Protein AF-A0A1Q9GAI3-F1 (afdb_monomer_lite)

Structure (mmCIF, N/CA/C/O backbone):
data_AF-A0A1Q9GAI3-F1
#
_entry.id   AF-A0A1Q9GAI3-F1
#
loop_
_atom_site.group_PDB
_atom_site.id
_atom_site.type_symbol
_atom_site.label_atom_id
_atom_site.label_alt_id
_atom_site.label_comp_id
_atom_site.label_asym_id
_atom_site.label_entity_id
_atom_site.label_seq_id
_atom_site.pdbx_PDB_ins_code
_atom_site.Cartn_x
_atom_site.Cartn_y
_atom_site.Cartn_z
_atom_site.occupancy
_atom_site.B_iso_or_equiv
_atom_site.auth_seq_id
_atom_site.auth_comp_id
_atom_site.auth_asym_id
_atom_site.auth_atom_id
_atom_site.pdbx_PDB_model_num
ATOM 1 N N . MET A 1 1 ? 39.459 10.303 -59.965 1.00 37.88 1 MET A N 1
ATOM 2 C CA . MET A 1 1 ? 39.350 9.620 -58.655 1.00 37.88 1 MET A CA 1
ATOM 3 C C . MET A 1 1 ? 38.264 10.317 -57.851 1.00 37.88 1 MET A C 1
ATOM 5 O O . MET A 1 1 ? 38.497 11.400 -57.335 1.00 37.88 1 MET A O 1
ATOM 9 N N . ASN A 1 2 ? 37.058 9.750 -57.858 1.00 37.69 2 ASN A N 1
ATOM 10 C CA . ASN A 1 2 ? 35.857 10.339 -57.264 1.00 37.69 2 ASN A CA 1
ATOM 11 C C . ASN A 1 2 ? 35.741 9.850 -55.809 1.00 37.69 2 ASN A C 1
ATOM 13 O O . ASN A 1 2 ? 35.582 8.651 -55.588 1.00 37.69 2 ASN A O 1
ATOM 17 N N . ARG A 1 3 ? 35.894 10.739 -54.821 1.00 49.28 3 ARG A N 1
ATOM 18 C CA . ARG A 1 3 ? 35.779 10.402 -53.390 1.00 49.28 3 ARG A CA 1
ATOM 19 C C . ARG A 1 3 ? 34.356 10.706 -52.928 1.00 49.28 3 ARG A C 1
ATOM 21 O O . ARG A 1 3 ? 34.041 11.853 -52.638 1.00 49.28 3 ARG A O 1
ATOM 28 N N . TYR A 1 4 ? 33.511 9.682 -52.868 1.00 51.84 4 TYR A N 1
ATOM 29 C CA . TYR A 1 4 ? 32.220 9.768 -52.190 1.00 51.84 4 TYR A CA 1
ATOM 30 C C . TYR A 1 4 ? 32.447 9.653 -50.681 1.00 51.84 4 TYR A C 1
ATOM 32 O O . TYR A 1 4 ? 32.912 8.628 -50.185 1.00 51.84 4 TYR A O 1
ATOM 40 N N . ILE A 1 5 ? 32.167 10.739 -49.965 1.00 57.84 5 ILE A N 1
ATOM 41 C CA . ILE A 1 5 ? 32.100 10.772 -48.505 1.00 57.84 5 ILE A CA 1
ATOM 42 C C . ILE A 1 5 ? 30.730 10.200 -48.134 1.00 57.84 5 ILE A C 1
ATOM 44 O O . ILE A 1 5 ? 29.705 10.794 -48.462 1.00 57.84 5 ILE A O 1
ATOM 48 N N . PHE A 1 6 ? 30.714 9.023 -47.511 1.00 49.72 6 PHE A N 1
ATOM 49 C CA . PHE A 1 6 ? 29.509 8.430 -46.933 1.00 49.72 6 PHE A CA 1
ATOM 50 C C . PHE A 1 6 ? 29.004 9.335 -45.798 1.00 49.72 6 PHE A C 1
ATOM 52 O O . PHE A 1 6 ? 29.759 9.566 -44.850 1.00 49.72 6 PHE A O 1
ATOM 59 N N . PRO A 1 7 ? 27.763 9.852 -45.841 1.00 51.28 7 PRO A N 1
ATOM 60 C CA . PRO A 1 7 ? 27.193 10.513 -44.683 1.00 51.28 7 PRO A CA 1
ATOM 61 C C . PRO A 1 7 ? 26.854 9.436 -43.650 1.00 51.28 7 PRO A C 1
ATOM 63 O O . PRO A 1 7 ? 26.044 8.545 -43.904 1.00 51.28 7 PRO A O 1
ATOM 66 N N . ALA A 1 8 ? 27.498 9.506 -42.486 1.00 55.03 8 ALA A N 1
ATOM 67 C CA . ALA A 1 8 ? 27.085 8.758 -41.311 1.00 55.03 8 ALA A CA 1
ATOM 68 C C . ALA A 1 8 ? 25.683 9.243 -40.913 1.00 55.03 8 ALA A C 1
ATOM 70 O O . ALA A 1 8 ? 25.519 10.311 -40.326 1.00 55.03 8 ALA A O 1
ATOM 71 N N . THR A 1 9 ? 24.657 8.486 -41.289 1.00 56.41 9 THR A N 1
ATOM 72 C CA . THR A 1 9 ? 23.293 8.654 -40.792 1.00 56.41 9 THR A CA 1
ATOM 73 C C . THR A 1 9 ? 23.289 8.390 -39.293 1.00 56.41 9 THR A C 1
ATOM 75 O O . THR A 1 9 ? 23.290 7.241 -38.854 1.00 56.41 9 THR A O 1
ATOM 78 N N . VAL A 1 10 ? 23.300 9.463 -38.503 1.00 59.22 10 VAL A N 1
ATOM 79 C CA . VAL A 1 10 ? 22.975 9.426 -37.077 1.00 59.22 10 VAL A CA 1
ATOM 80 C C . VAL A 1 10 ? 21.474 9.166 -36.981 1.00 59.22 10 VAL A C 1
ATOM 82 O O . VAL A 1 10 ? 20.660 10.084 -37.055 1.00 59.22 10 VAL A O 1
ATOM 85 N N . LEU A 1 11 ? 21.097 7.890 -36.899 1.00 52.59 11 LEU A N 1
ATOM 86 C CA . LEU A 1 11 ? 19.733 7.474 -36.603 1.00 52.59 11 LEU A CA 1
ATOM 87 C C . LEU A 1 11 ? 19.487 7.748 -35.113 1.00 52.59 11 LEU A C 1
ATOM 89 O O . LEU A 1 11 ? 19.764 6.909 -34.259 1.00 52.59 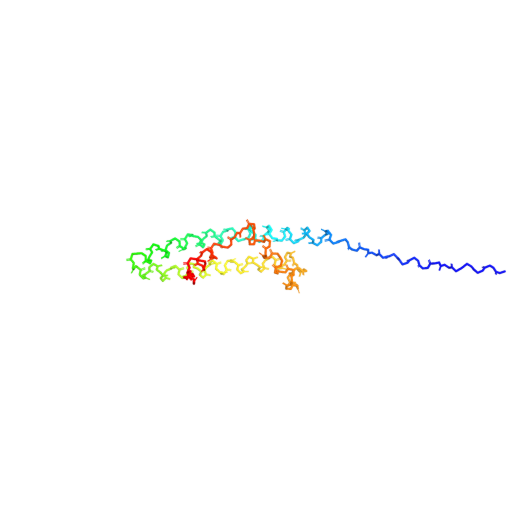11 LEU A O 1
ATOM 93 N N . ALA A 1 12 ? 19.039 8.962 -34.796 1.00 59.22 12 ALA A N 1
ATOM 94 C CA . ALA A 1 12 ? 18.563 9.301 -33.465 1.00 59.22 12 ALA A CA 1
ATOM 95 C C . ALA A 1 12 ? 17.303 8.468 -33.178 1.00 59.22 12 ALA A C 1
ATOM 97 O O . ALA A 1 12 ? 16.217 8.772 -33.670 1.00 59.22 12 ALA A O 1
ATOM 98 N N . LEU A 1 13 ? 17.462 7.386 -32.412 1.00 53.22 13 LEU A N 1
ATOM 99 C CA . LEU A 1 13 ? 16.364 6.681 -31.757 1.00 53.22 13 LEU A CA 1
ATOM 100 C C . LEU A 1 13 ? 15.733 7.647 -30.752 1.00 53.22 13 LEU A C 1
ATOM 102 O O . LEU A 1 13 ? 16.167 7.755 -29.608 1.00 53.22 13 LEU A O 1
ATOM 106 N N . VAL A 1 14 ? 14.726 8.392 -31.202 1.00 53.91 14 VAL A N 1
ATOM 107 C CA . VAL A 1 14 ? 13.854 9.171 -30.325 1.00 53.91 14 VAL A CA 1
ATOM 108 C C . VAL A 1 14 ? 12.982 8.156 -29.583 1.00 53.91 14 VAL A C 1
ATOM 110 O O . VAL A 1 14 ? 11.919 7.766 -30.067 1.00 53.91 14 VAL A O 1
ATOM 113 N N . LEU A 1 15 ? 13.471 7.640 -28.448 1.00 55.94 15 LEU A N 1
ATOM 114 C CA . LEU A 1 15 ? 12.638 6.858 -27.535 1.00 55.94 15 LEU A CA 1
ATOM 115 C C . LEU A 1 15 ? 11.435 7.725 -27.158 1.00 55.94 15 LEU A C 1
ATOM 117 O O . LEU A 1 15 ? 11.578 8.812 -26.601 1.00 55.94 15 LEU A O 1
ATOM 121 N N . SER A 1 16 ? 10.249 7.270 -27.548 1.00 51.56 16 SER A N 1
ATOM 122 C CA . SER A 1 16 ? 9.019 8.034 -27.391 1.00 51.56 16 SER A CA 1
ATOM 123 C C . SER A 1 16 ? 8.618 8.100 -25.911 1.00 51.56 16 SER A C 1
ATOM 125 O O . SER A 1 16 ? 8.468 7.046 -25.291 1.00 51.56 16 SER A O 1
ATOM 127 N N . PRO A 1 17 ? 8.359 9.295 -25.348 1.00 58.88 17 PRO A N 1
ATOM 128 C CA . PRO A 1 17 ? 7.933 9.459 -23.952 1.00 58.88 17 PRO A CA 1
ATOM 129 C C . PRO A 1 17 ? 6.591 8.769 -23.638 1.00 58.88 17 PRO A C 1
ATOM 131 O O . PRO A 1 17 ? 6.278 8.505 -22.481 1.00 58.88 17 PRO A O 1
ATOM 134 N N . HIS A 1 18 ? 5.810 8.419 -24.665 1.00 55.56 18 HIS A N 1
ATOM 135 C CA . HIS A 1 18 ? 4.511 7.755 -24.529 1.00 55.56 18 HIS A CA 1
ATOM 136 C C . HIS A 1 18 ? 4.575 6.340 -23.940 1.00 55.56 18 HIS A C 1
ATOM 138 O O . HIS A 1 18 ? 3.619 5.922 -23.292 1.00 55.56 18 HIS A O 1
ATOM 144 N N . LEU A 1 19 ? 5.679 5.607 -24.131 1.00 61.25 19 LEU A N 1
ATOM 145 C CA . LEU A 1 19 ? 5.816 4.259 -2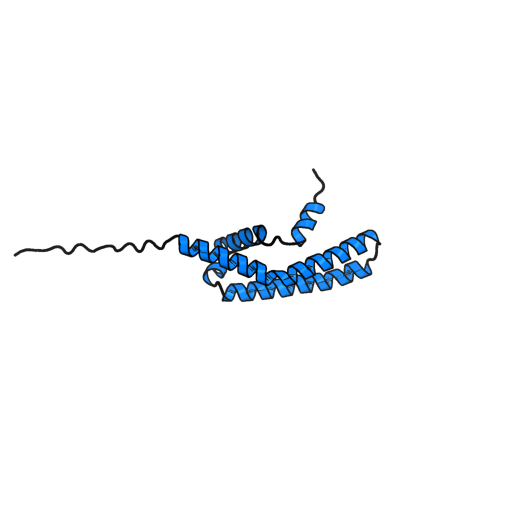3.565 1.00 61.25 19 LEU A CA 1
ATOM 146 C C . LEU A 1 19 ? 6.010 4.293 -22.045 1.00 61.25 19 LEU A C 1
ATOM 148 O O . LEU A 1 19 ? 5.534 3.400 -21.354 1.00 61.25 19 LEU A O 1
ATOM 152 N N . PHE A 1 20 ? 6.655 5.340 -21.525 1.00 63.47 20 PHE A N 1
ATOM 153 C CA . PHE A 1 20 ? 6.852 5.511 -20.088 1.00 63.47 20 PHE A CA 1
ATOM 154 C C . PHE A 1 20 ? 5.546 5.878 -19.384 1.00 63.47 20 PHE A C 1
ATOM 156 O O . PHE A 1 20 ? 5.203 5.246 -18.393 1.00 63.47 20 PHE A O 1
ATOM 163 N N . ALA A 1 21 ? 4.772 6.819 -19.936 1.00 64.31 21 ALA A N 1
ATOM 164 C CA . ALA A 1 21 ? 3.483 7.209 -19.362 1.00 64.31 21 ALA A CA 1
ATOM 165 C C . ALA A 1 21 ? 2.490 6.031 -19.278 1.00 64.31 21 ALA A C 1
ATOM 167 O O . ALA A 1 21 ? 1.862 5.830 -18.244 1.00 64.31 21 ALA A O 1
ATOM 168 N N . ALA A 1 22 ? 2.401 5.204 -20.327 1.00 68.25 22 ALA A N 1
ATOM 169 C CA . ALA A 1 22 ? 1.541 4.018 -20.317 1.00 68.25 22 ALA A CA 1
ATOM 170 C C . ALA A 1 22 ? 1.968 2.971 -19.269 1.00 68.25 22 ALA A C 1
ATOM 172 O O . ALA A 1 22 ? 1.125 2.249 -18.741 1.00 68.25 22 ALA A O 1
ATOM 173 N N . ASN A 1 23 ? 3.265 2.893 -18.953 1.00 84.69 23 ASN A N 1
ATOM 174 C CA . ASN A 1 23 ? 3.791 1.957 -17.960 1.00 84.69 23 ASN A CA 1
ATOM 175 C C . ASN A 1 23 ? 3.496 2.421 -16.521 1.00 84.69 23 ASN A C 1
ATOM 177 O O . ASN A 1 23 ? 3.194 1.599 -15.663 1.00 84.69 23 ASN A O 1
ATOM 181 N N . LEU A 1 24 ? 3.512 3.736 -16.273 1.00 94.19 24 LEU A N 1
ATOM 182 C CA . LEU A 1 24 ? 3.166 4.315 -14.968 1.00 94.19 24 LEU A CA 1
ATOM 183 C C . LEU A 1 24 ? 1.678 4.154 -14.641 1.00 94.19 24 LEU A C 1
ATOM 185 O O . LEU A 1 24 ? 1.334 3.776 -13.527 1.00 94.19 24 LEU A O 1
ATOM 189 N N . GLU A 1 25 ? 0.802 4.382 -15.621 1.00 95.88 25 GLU A N 1
ATOM 190 C CA . GLU A 1 25 ? -0.646 4.201 -15.460 1.00 95.88 25 GLU A CA 1
ATOM 191 C C . GLU A 1 25 ? -1.014 2.748 -15.139 1.00 95.88 25 GLU A C 1
ATOM 193 O O . GLU A 1 25 ? -1.782 2.502 -14.210 1.00 95.88 25 GLU A O 1
ATOM 198 N N . ALA A 1 26 ? -0.424 1.791 -15.864 1.00 95.44 26 ALA A N 1
ATOM 199 C CA . ALA A 1 26 ? -0.640 0.367 -15.623 1.00 95.44 26 ALA A CA 1
ATOM 200 C C . ALA A 1 26 ? -0.077 -0.081 -14.265 1.00 95.44 26 ALA A C 1
ATOM 202 O O . ALA A 1 26 ? -0.724 -0.849 -13.560 1.00 95.44 26 ALA A O 1
ATOM 203 N N . ALA A 1 27 ? 1.105 0.413 -13.880 1.00 96.00 27 ALA A N 1
ATOM 204 C CA . ALA A 1 27 ? 1.667 0.141 -12.561 1.00 96.00 27 ALA A CA 1
ATOM 205 C C . ALA A 1 27 ? 0.778 0.697 -11.439 1.00 96.00 27 ALA A C 1
ATOM 207 O O . ALA A 1 27 ? 0.597 0.033 -10.425 1.00 96.00 27 ALA A O 1
ATOM 208 N N . ALA A 1 28 ? 0.181 1.877 -11.627 1.00 97.12 28 ALA A N 1
ATOM 209 C CA . ALA A 1 28 ? -0.755 2.448 -10.663 1.00 97.12 28 ALA A CA 1
ATOM 210 C C . ALA A 1 28 ? -2.064 1.645 -10.565 1.00 97.12 28 ALA A C 1
ATOM 212 O O . ALA A 1 28 ? -2.553 1.419 -9.461 1.00 97.12 28 ALA A O 1
ATOM 213 N N . ASP A 1 29 ? -2.608 1.166 -11.689 1.00 97.69 29 ASP A N 1
ATOM 214 C CA . ASP A 1 29 ? -3.778 0.273 -11.678 1.00 97.69 29 ASP A CA 1
ATOM 215 C C . ASP A 1 29 ? -3.477 -1.025 -10.916 1.00 97.69 29 ASP A C 1
ATOM 217 O O . ASP A 1 29 ? -4.283 -1.485 -10.106 1.00 97.69 29 ASP A O 1
ATOM 221 N N . ASP A 1 30 ? -2.287 -1.588 -11.123 1.00 97.19 30 ASP A N 1
ATOM 222 C CA . ASP A 1 30 ? -1.838 -2.773 -10.404 1.00 97.19 30 ASP A CA 1
ATOM 223 C C . ASP A 1 30 ? -1.638 -2.515 -8.905 1.00 97.19 30 ASP A C 1
ATOM 225 O O . ASP A 1 30 ? -1.993 -3.378 -8.104 1.00 97.19 30 ASP A O 1
ATOM 229 N N . VAL A 1 31 ? -1.127 -1.342 -8.505 1.00 97.19 31 VAL A N 1
ATOM 230 C CA . VAL A 1 31 ? -1.097 -0.918 -7.092 1.00 97.19 31 VAL A CA 1
ATOM 231 C C . VAL A 1 31 ? -2.509 -0.935 -6.511 1.00 97.19 31 VAL A C 1
ATOM 233 O O . VAL A 1 31 ? -2.716 -1.516 -5.448 1.00 97.19 31 VAL A O 1
ATOM 236 N N . CYS A 1 32 ? -3.491 -0.373 -7.220 1.00 97.00 32 CYS A N 1
ATOM 237 C CA . CYS A 1 32 ? -4.876 -0.348 -6.756 1.00 97.00 32 CYS A CA 1
ATOM 238 C C . CYS A 1 32 ? -5.470 -1.746 -6.573 1.00 97.00 32 CYS A C 1
ATOM 240 O O . CYS A 1 32 ? -6.056 -2.027 -5.531 1.00 97.00 32 CYS A O 1
ATOM 242 N N . VAL A 1 33 ? -5.291 -2.635 -7.554 1.00 97.38 33 VAL A N 1
ATOM 243 C CA . VAL A 1 33 ? -5.755 -4.030 -7.457 1.00 97.38 33 VAL A CA 1
ATOM 244 C C . VAL A 1 33 ? -5.083 -4.742 -6.286 1.00 97.38 33 VAL A C 1
ATOM 246 O O . VAL A 1 33 ? -5.714 -5.480 -5.536 1.00 97.38 33 VAL A O 1
ATOM 249 N N . CYS A 1 34 ? -3.789 -4.513 -6.119 1.00 96.56 34 CYS A N 1
ATOM 250 C CA . CYS A 1 34 ? -2.986 -5.181 -5.114 1.00 96.56 34 CYS A CA 1
ATOM 251 C C . CYS A 1 34 ? -3.330 -4.719 -3.684 1.00 96.56 34 CYS A C 1
ATOM 253 O O . CYS A 1 34 ? -3.334 -5.525 -2.752 1.00 96.56 34 CYS A O 1
ATOM 255 N N . LEU A 1 35 ? -3.687 -3.442 -3.515 1.00 96.38 35 LEU A N 1
ATOM 256 C CA . LEU A 1 35 ? -4.070 -2.857 -2.230 1.00 96.38 35 LEU A CA 1
ATOM 257 C C . LEU A 1 35 ? -5.571 -2.937 -1.923 1.00 96.38 35 LEU A C 1
ATOM 259 O O . LEU A 1 35 ? -5.948 -2.615 -0.801 1.00 96.38 35 LEU A O 1
ATOM 263 N N . GLU A 1 36 ? -6.419 -3.416 -2.839 1.00 95.81 36 GLU A N 1
ATOM 264 C CA . GLU A 1 36 ? -7.877 -3.506 -2.646 1.00 95.81 36 GLU A CA 1
ATOM 265 C C . GLU A 1 36 ? -8.253 -4.231 -1.341 1.00 95.81 36 GLU A C 1
ATOM 267 O O . GLU A 1 36 ? -8.947 -3.674 -0.488 1.00 95.81 36 GLU A O 1
ATOM 272 N N . GLY A 1 37 ? -7.735 -5.448 -1.144 1.00 95.44 37 GLY A N 1
ATOM 273 C CA . GLY A 1 37 ? -7.978 -6.239 0.067 1.00 95.44 37 GLY A CA 1
ATOM 274 C C . GLY A 1 37 ? -7.444 -5.573 1.344 1.00 95.44 37 GLY A C 1
ATOM 275 O O . GLY A 1 37 ? -8.212 -5.386 2.292 1.00 95.44 37 GLY A O 1
ATOM 276 N N . PRO A 1 38 ? -6.155 -5.183 1.397 1.00 95.38 38 PRO A N 1
ATOM 277 C CA . PRO A 1 38 ? -5.603 -4.435 2.525 1.00 95.38 38 PRO A CA 1
ATOM 278 C C . PRO A 1 38 ? -6.371 -3.150 2.860 1.00 95.38 38 PRO A C 1
ATOM 280 O O . PRO A 1 38 ? -6.578 -2.856 4.036 1.00 95.38 38 PRO A O 1
ATOM 283 N N . TYR A 1 39 ? -6.822 -2.392 1.858 1.00 95.25 39 TYR A N 1
ATOM 284 C CA . TYR A 1 39 ? -7.577 -1.155 2.062 1.00 95.25 39 TYR A CA 1
ATOM 285 C C . TYR A 1 39 ? -8.973 -1.422 2.607 1.00 95.25 39 TYR A C 1
ATOM 287 O O . TYR A 1 39 ? -9.400 -0.728 3.529 1.00 95.25 39 TYR A O 1
ATOM 295 N N . GLN A 1 40 ? -9.658 -2.456 2.120 1.00 95.31 40 GLN A N 1
ATOM 296 C CA . GLN A 1 40 ? -10.931 -2.865 2.703 1.00 95.31 40 GLN A CA 1
ATOM 297 C C . GLN A 1 40 ? -10.762 -3.258 4.181 1.00 95.31 40 GLN A C 1
ATOM 299 O O . GLN A 1 40 ? -11.498 -2.776 5.043 1.00 95.31 40 GLN A O 1
ATOM 304 N N . HIS A 1 41 ? -9.745 -4.067 4.498 1.00 94.75 41 HIS A N 1
ATOM 305 C CA . HIS A 1 41 ? -9.459 -4.480 5.878 1.00 94.75 41 HIS A CA 1
ATOM 306 C C . HIS A 1 41 ? -9.088 -3.287 6.769 1.00 94.75 41 HIS A C 1
ATOM 308 O O . HIS A 1 41 ? -9.486 -3.220 7.936 1.00 94.75 41 HIS A O 1
ATOM 314 N N . ALA A 1 42 ? -8.365 -2.306 6.220 1.00 94.00 42 ALA A N 1
ATOM 315 C CA . ALA A 1 42 ? -8.106 -1.046 6.899 1.00 94.00 42 ALA A CA 1
ATOM 316 C C . ALA A 1 42 ? -9.412 -0.314 7.227 1.00 94.00 42 ALA A C 1
ATOM 318 O O . ALA A 1 42 ? -9.616 0.034 8.384 1.00 94.00 42 ALA A O 1
ATOM 319 N N . GLU A 1 43 ? -10.311 -0.100 6.262 1.00 93.31 43 GLU A N 1
ATOM 320 C CA . GLU A 1 43 ? -11.583 0.600 6.503 1.00 93.31 43 GLU A CA 1
ATOM 321 C C . GLU A 1 43 ? -12.426 -0.073 7.597 1.00 93.31 43 GLU A C 1
ATOM 323 O O . GLU A 1 43 ? -12.944 0.610 8.485 1.00 93.31 43 GLU A O 1
ATOM 328 N N . GLU A 1 44 ? -12.500 -1.404 7.590 1.00 92.62 44 GLU A N 1
ATOM 329 C CA . GLU A 1 44 ? -13.193 -2.183 8.622 1.00 92.62 44 GLU A CA 1
ATOM 330 C C . GLU A 1 44 ? -12.546 -1.997 10.002 1.00 92.62 44 GLU A C 1
ATOM 332 O O . GLU A 1 44 ? -13.227 -1.700 10.988 1.00 92.62 44 GLU A O 1
ATOM 337 N N . THR A 1 45 ? -11.217 -2.085 10.073 1.00 92.19 45 THR A N 1
ATOM 338 C CA . THR A 1 45 ? -10.477 -1.896 11.329 1.00 92.19 45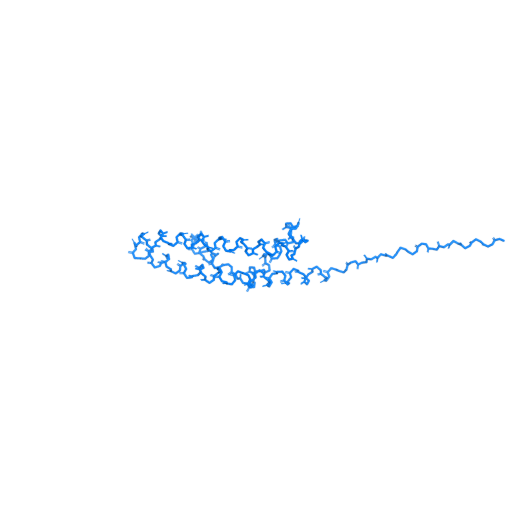 THR A CA 1
ATOM 339 C C . THR A 1 45 ? -10.628 -0.468 11.859 1.00 92.19 45 THR A C 1
ATOM 341 O O . THR A 1 45 ? -10.782 -0.254 13.061 1.00 92.19 45 THR A O 1
ATOM 344 N N . LEU A 1 46 ? -10.671 0.532 10.977 1.00 90.38 46 LEU A N 1
ATOM 345 C CA . LEU A 1 46 ? -10.911 1.922 11.361 1.00 90.38 46 LEU A CA 1
ATOM 346 C C . LEU A 1 46 ? -12.306 2.151 11.931 1.00 90.38 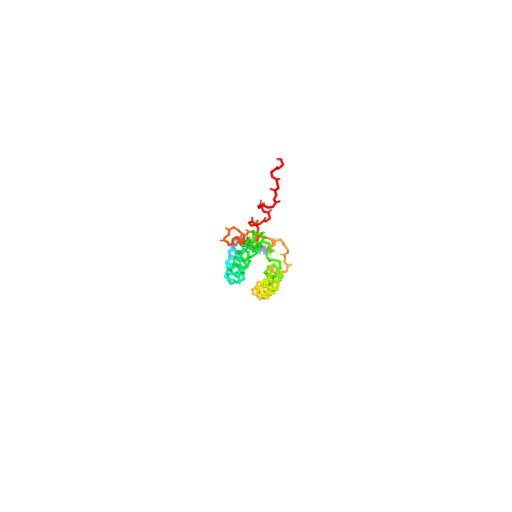46 LEU A C 1
ATOM 348 O O . LEU A 1 46 ? -12.458 2.928 12.878 1.00 90.38 46 LEU A O 1
ATOM 352 N N . ALA A 1 47 ? -13.323 1.482 11.390 1.00 89.81 47 ALA A N 1
ATOM 353 C CA . ALA A 1 47 ? -14.665 1.537 11.954 1.00 89.81 47 ALA A CA 1
ATOM 354 C C . ALA A 1 47 ? -14.681 0.994 13.394 1.00 89.81 47 ALA A C 1
ATOM 356 O O . ALA A 1 47 ? -15.256 1.635 14.278 1.00 89.81 47 ALA A O 1
ATOM 357 N N . LEU A 1 48 ? -13.975 -0.115 13.650 1.00 88.94 48 LEU A N 1
ATOM 358 C CA . LEU A 1 48 ? -13.841 -0.699 14.989 1.00 88.94 48 LEU A CA 1
ATOM 359 C C . LEU A 1 48 ? -13.124 0.239 15.967 1.00 88.94 48 LEU A C 1
ATOM 361 O O . LEU A 1 48 ? -13.583 0.411 17.097 1.00 88.94 48 LEU A O 1
ATOM 365 N N . VAL A 1 49 ? -12.036 0.887 15.537 1.00 89.38 49 VAL A N 1
ATOM 366 C CA . VAL A 1 49 ? -11.320 1.875 16.362 1.00 89.38 49 VAL A CA 1
ATOM 367 C C . VAL A 1 49 ? -12.228 3.052 16.713 1.00 89.38 49 VAL A C 1
ATOM 369 O O . VAL A 1 49 ? -12.299 3.447 17.875 1.00 89.38 49 VAL A O 1
ATOM 372 N N . ASN A 1 50 ? -12.953 3.599 15.736 1.00 88.94 50 ASN A N 1
ATOM 373 C CA . ASN A 1 50 ? -13.856 4.727 15.963 1.00 88.94 50 ASN A CA 1
ATOM 374 C C . ASN A 1 50 ? -14.997 4.375 16.926 1.00 88.94 50 ASN A C 1
ATOM 376 O O . ASN A 1 50 ? -15.318 5.175 17.806 1.00 88.94 50 ASN A O 1
ATOM 380 N N . GLU A 1 51 ? -15.586 3.184 16.797 1.00 89.25 51 GLU A N 1
ATOM 381 C CA . GLU A 1 51 ? -16.589 2.684 17.744 1.00 89.25 51 GLU A CA 1
ATOM 382 C C . GLU A 1 51 ? -15.996 2.560 19.156 1.00 89.25 51 GLU A C 1
ATOM 384 O O . GLU A 1 51 ? -16.579 3.046 20.127 1.00 89.25 51 GLU A O 1
ATOM 389 N N . ALA A 1 52 ? -14.804 1.969 19.268 1.00 89.31 52 ALA A N 1
ATOM 390 C CA . ALA A 1 52 ? -14.126 1.752 20.540 1.00 89.31 52 ALA A CA 1
ATOM 391 C C . ALA A 1 52 ? -13.749 3.063 21.251 1.00 89.31 52 ALA A C 1
ATOM 393 O O . ALA A 1 52 ? -13.857 3.156 22.475 1.00 89.31 52 ALA A O 1
ATOM 394 N N . LEU A 1 53 ? -13.353 4.093 20.496 1.00 87.56 53 LEU A N 1
ATOM 395 C CA . LEU A 1 53 ? -13.092 5.435 21.025 1.00 87.56 53 LEU A CA 1
ATOM 396 C C . LEU A 1 53 ? -14.359 6.079 21.598 1.00 87.56 53 LEU A C 1
ATOM 398 O O . LEU A 1 53 ? -14.297 6.714 22.649 1.00 87.56 53 LEU A O 1
ATOM 402 N N . GLN A 1 54 ? -15.509 5.895 20.944 1.00 90.25 54 GLN A N 1
ATOM 403 C CA . GLN A 1 54 ? -16.791 6.422 21.424 1.00 90.25 54 GLN A CA 1
ATOM 404 C C . GLN A 1 54 ? -17.298 5.677 22.664 1.00 90.25 54 GLN A C 1
ATOM 406 O O . GLN A 1 54 ? -17.892 6.293 23.548 1.00 90.25 54 GLN A O 1
ATOM 411 N N . SER A 1 55 ? -17.061 4.364 22.748 1.00 90.88 55 SER A N 1
ATOM 412 C CA . SER A 1 55 ? -17.494 3.539 23.881 1.00 90.88 55 SER A CA 1
ATOM 413 C C . SER A 1 55 ? -16.503 3.515 25.052 1.00 90.88 55 SER A C 1
ATOM 415 O O . SER A 1 55 ? -16.855 3.039 26.130 1.00 90.88 55 SER A O 1
ATOM 417 N N . GLY A 1 56 ? -15.265 3.984 24.854 1.00 89.62 56 GLY A N 1
ATOM 418 C CA . GLY A 1 56 ? -14.177 3.882 25.832 1.00 89.62 56 GLY A CA 1
ATOM 419 C C . GLY A 1 56 ? -13.621 2.461 26.005 1.00 89.62 56 GLY A C 1
ATOM 420 O O . GLY A 1 56 ? -12.984 2.169 27.017 1.00 89.62 56 GLY A O 1
ATOM 421 N N . ASP A 1 57 ? -13.862 1.566 25.043 1.00 91.25 57 ASP A N 1
ATOM 422 C CA . ASP A 1 57 ? -13.452 0.161 25.124 1.00 91.25 57 ASP A CA 1
ATOM 423 C C . ASP A 1 57 ? -12.003 -0.020 24.651 1.00 91.25 57 ASP A C 1
ATOM 425 O O . ASP A 1 57 ? -11.714 -0.307 23.489 1.00 91.25 57 ASP A O 1
ATOM 429 N N . MET A 1 58 ? -11.069 0.135 25.588 1.00 88.88 58 MET A N 1
ATOM 430 C CA . MET A 1 58 ? -9.633 0.018 25.317 1.00 88.88 58 MET A CA 1
ATOM 431 C C . MET A 1 58 ? -9.222 -1.373 24.810 1.00 88.88 58 MET A C 1
ATOM 433 O O . MET A 1 58 ? -8.201 -1.495 24.135 1.00 88.88 58 MET A O 1
ATOM 437 N N . SER A 1 59 ? -10.000 -2.424 25.098 1.00 89.56 59 SER A N 1
ATOM 438 C CA . SER A 1 59 ? -9.679 -3.778 24.635 1.00 89.56 59 SER A CA 1
ATOM 439 C C . SER A 1 59 ? -9.826 -3.909 23.116 1.00 89.56 59 SER A C 1
ATOM 441 O O . SER A 1 59 ? -8.964 -4.494 22.459 1.00 89.56 59 SER A O 1
ATOM 443 N N . LYS A 1 60 ? -10.852 -3.267 22.541 1.00 87.31 60 LYS A N 1
ATOM 444 C CA . LYS A 1 60 ? -11.066 -3.193 21.090 1.00 87.31 60 LYS A CA 1
ATOM 445 C C . LYS A 1 60 ? -10.002 -2.351 20.386 1.00 87.31 60 LYS A C 1
ATOM 447 O O . LYS A 1 60 ? -9.580 -2.706 19.287 1.00 87.31 60 LYS A O 1
ATOM 452 N N . ILE A 1 61 ? -9.525 -1.278 21.023 1.00 88.44 61 ILE A N 1
ATOM 453 C CA . ILE A 1 61 ? -8.422 -0.461 20.487 1.00 88.44 61 ILE A CA 1
ATOM 454 C C . ILE A 1 61 ? -7.148 -1.303 20.376 1.00 88.44 61 ILE A C 1
ATOM 456 O O . ILE A 1 61 ? -6.497 -1.292 19.334 1.00 88.44 61 ILE A O 1
ATOM 460 N N . LEU A 1 62 ? -6.813 -2.070 21.420 1.00 89.19 62 LEU A N 1
ATOM 461 C CA . LEU A 1 62 ? -5.638 -2.942 21.400 1.00 89.19 62 LEU A CA 1
ATOM 462 C C . LEU A 1 62 ? -5.746 -4.023 20.320 1.00 89.19 62 LEU A C 1
ATOM 464 O O . LEU A 1 62 ? -4.796 -4.197 19.565 1.00 89.19 62 LEU A O 1
ATOM 468 N N . ALA A 1 63 ? -6.899 -4.688 20.201 1.00 87.81 63 ALA A N 1
ATOM 469 C CA . ALA A 1 63 ? -7.129 -5.693 19.162 1.00 87.81 63 ALA A CA 1
ATOM 470 C C . ALA A 1 63 ? -7.008 -5.111 17.741 1.00 87.81 63 ALA A C 1
ATOM 472 O O . ALA A 1 63 ? -6.480 -5.760 16.843 1.00 87.81 63 ALA A O 1
ATOM 473 N N . SER A 1 64 ? -7.433 -3.861 17.547 1.00 89.25 64 SER A N 1
ATOM 474 C CA . SER A 1 64 ? -7.346 -3.185 16.249 1.00 89.25 64 SER A CA 1
ATOM 475 C C . SER A 1 64 ? -5.903 -2.893 15.817 1.00 89.25 64 SER A C 1
ATOM 477 O O . SER A 1 64 ? -5.641 -2.772 14.624 1.00 89.25 64 SER A O 1
ATOM 479 N N . GLN A 1 65 ? -4.945 -2.801 16.750 1.00 88.75 65 GLN A N 1
ATOM 480 C CA . GLN A 1 65 ? -3.531 -2.619 16.393 1.00 88.75 65 GLN A CA 1
ATOM 481 C C . GLN A 1 65 ? -2.952 -3.850 15.692 1.00 88.75 65 GLN A C 1
ATOM 483 O O . GLN A 1 65 ? -2.222 -3.700 14.714 1.00 88.75 65 GLN A O 1
ATOM 488 N N . ASP A 1 66 ? -3.298 -5.053 16.157 1.00 91.50 66 ASP A N 1
ATOM 489 C CA . ASP A 1 66 ? -2.849 -6.297 15.524 1.00 91.50 66 ASP A CA 1
ATOM 490 C C . ASP A 1 66 ? -3.414 -6.425 14.105 1.00 91.50 66 ASP A C 1
ATOM 492 O O . ASP A 1 66 ? -2.708 -6.837 13.183 1.00 91.50 66 ASP A O 1
ATOM 496 N N . GLU A 1 67 ? -4.669 -6.019 13.906 1.00 92.69 67 GLU A N 1
ATOM 497 C CA . GLU A 1 67 ? -5.289 -5.986 12.580 1.00 92.69 67 GLU A CA 1
ATOM 498 C C . GLU A 1 67 ? -4.613 -4.961 11.659 1.00 92.69 67 GLU A C 1
ATOM 500 O O . GLU A 1 67 ? -4.301 -5.273 10.510 1.00 92.69 67 GLU A O 1
ATOM 505 N N . MET A 1 68 ? -4.255 -3.781 12.171 1.00 91.75 68 MET A N 1
ATOM 506 C CA . MET A 1 68 ? -3.511 -2.791 11.387 1.00 91.75 68 MET A CA 1
ATOM 507 C C . MET A 1 68 ? -2.104 -3.254 11.011 1.00 91.75 68 MET A C 1
ATOM 509 O O . MET A 1 68 ? -1.657 -3.012 9.890 1.00 91.75 68 MET A O 1
ATOM 513 N N . MET A 1 69 ? -1.427 -3.997 11.888 1.00 92.88 69 MET A N 1
ATOM 514 C CA . MET A 1 69 ? -0.153 -4.634 11.548 1.00 92.88 69 MET A CA 1
ATOM 515 C C . MET A 1 69 ? -0.305 -5.653 10.409 1.00 92.88 69 MET A C 1
ATOM 517 O O . MET A 1 69 ? 0.573 -5.751 9.549 1.00 92.88 69 MET A O 1
ATOM 521 N N . ARG A 1 70 ? -1.422 -6.392 10.351 1.00 93.69 70 ARG A N 1
ATOM 522 C CA . ARG A 1 70 ? -1.706 -7.317 9.239 1.00 93.69 70 ARG A CA 1
ATOM 523 C C . ARG A 1 70 ? -1.952 -6.587 7.926 1.00 93.69 70 ARG A C 1
ATOM 525 O O . ARG A 1 70 ? -1.447 -7.037 6.896 1.00 93.69 70 ARG A O 1
ATOM 532 N N . VAL A 1 71 ? -2.674 -5.466 7.960 1.00 94.00 71 VAL A N 1
ATOM 533 C CA . VAL A 1 71 ? -2.856 -4.590 6.790 1.00 94.00 71 VAL A CA 1
ATOM 534 C C . VAL A 1 71 ? -1.501 -4.139 6.255 1.00 94.00 71 VAL A C 1
ATOM 536 O O . VAL A 1 71 ? -1.243 -4.278 5.059 1.00 94.00 71 VAL A O 1
ATOM 539 N N . MET A 1 72 ? -0.627 -3.638 7.134 1.00 93.4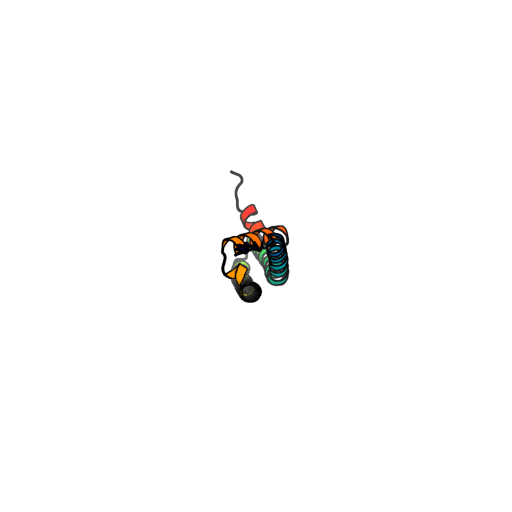4 72 MET A N 1
ATOM 540 C CA . MET A 1 72 ? 0.703 -3.153 6.752 1.00 93.44 72 MET A CA 1
ATOM 541 C C . MET A 1 72 ? 1.540 -4.261 6.113 1.00 93.44 72 MET A C 1
ATOM 543 O O . MET A 1 72 ? 2.001 -4.092 4.992 1.00 93.44 72 MET A O 1
ATOM 547 N N . ASN A 1 73 ? 1.653 -5.420 6.766 1.00 95.38 73 ASN A N 1
ATOM 548 C CA . ASN A 1 73 ? 2.437 -6.544 6.249 1.00 95.38 73 ASN A CA 1
ATOM 549 C C . ASN A 1 73 ? 1.915 -7.039 4.887 1.00 95.38 73 ASN A C 1
ATOM 551 O O . ASN A 1 73 ? 2.681 -7.306 3.968 1.00 95.38 73 ASN A O 1
ATOM 555 N N . THR A 1 74 ? 0.593 -7.125 4.724 1.00 94.38 74 THR A N 1
ATOM 556 C CA . THR A 1 74 ? 0.000 -7.557 3.447 1.00 94.38 74 THR A CA 1
ATOM 557 C C . THR A 1 74 ? 0.240 -6.521 2.345 1.00 94.38 74 THR A C 1
ATOM 559 O O . THR A 1 74 ? 0.512 -6.886 1.203 1.00 94.38 74 THR A O 1
ATOM 562 N N . SER A 1 75 ? 0.195 -5.233 2.692 1.00 94.19 75 SER A N 1
ATOM 563 C CA . SER A 1 75 ? 0.520 -4.139 1.771 1.00 94.19 75 SER A CA 1
ATOM 564 C C . SER A 1 75 ? 2.000 -4.155 1.373 1.00 94.19 75 SER A C 1
ATOM 566 O O . SER A 1 75 ? 2.315 -3.956 0.206 1.00 94.19 75 SER A O 1
ATOM 568 N N . GLU A 1 76 ? 2.914 -4.438 2.303 1.00 94.38 76 GLU A N 1
ATOM 569 C CA . GLU A 1 76 ? 4.349 -4.561 2.013 1.00 94.38 76 GLU A CA 1
ATOM 570 C C . GLU A 1 76 ? 4.626 -5.700 1.029 1.00 94.38 76 GLU A C 1
ATOM 572 O O . GLU A 1 76 ? 5.263 -5.473 0.003 1.00 94.38 76 GLU A O 1
ATOM 577 N N . LEU A 1 77 ? 4.070 -6.892 1.274 1.00 94.69 77 LEU A N 1
ATOM 578 C CA . LEU A 1 77 ? 4.193 -8.034 0.358 1.00 94.69 77 LEU A CA 1
ATOM 579 C C . LEU A 1 77 ? 3.649 -7.715 -1.040 1.00 94.69 77 LEU A C 1
ATOM 581 O O . LEU A 1 77 ? 4.245 -8.084 -2.052 1.00 94.69 77 LEU A O 1
ATOM 585 N N . CYS A 1 78 ? 2.534 -6.990 -1.092 1.00 93.56 78 CYS A N 1
ATOM 586 C CA . CYS A 1 78 ? 1.957 -6.493 -2.329 1.00 93.56 78 CYS A CA 1
ATOM 587 C C . CYS A 1 78 ? 2.945 -5.598 -3.107 1.00 93.56 78 CYS A C 1
ATOM 589 O O . CYS A 1 78 ? 3.226 -5.847 -4.283 1.00 93.56 78 CYS A O 1
ATOM 591 N N . ILE A 1 79 ? 3.528 -4.590 -2.451 1.00 91.38 79 ILE A N 1
ATOM 592 C CA . ILE A 1 79 ? 4.503 -3.685 -3.078 1.00 91.38 79 ILE A CA 1
ATOM 593 C C . ILE A 1 79 ? 5.783 -4.430 -3.490 1.00 91.38 79 ILE A C 1
ATOM 595 O O . ILE A 1 79 ? 6.329 -4.170 -4.566 1.00 91.38 79 ILE A O 1
ATOM 599 N N . GLU A 1 80 ? 6.246 -5.395 -2.693 1.00 94.19 80 GLU A N 1
ATOM 600 C CA . GLU A 1 80 ? 7.386 -6.245 -3.048 1.00 94.19 80 GLU A CA 1
ATOM 601 C C . GLU A 1 80 ? 7.140 -7.034 -4.339 1.00 94.19 80 GLU A C 1
ATOM 603 O O . GLU A 1 80 ? 8.036 -7.142 -5.179 1.00 94.19 80 GLU A O 1
ATOM 608 N N . ASP A 1 81 ? 5.939 -7.567 -4.551 1.00 94.50 81 ASP A N 1
ATOM 609 C CA . ASP A 1 81 ? 5.614 -8.279 -5.787 1.00 94.50 81 ASP A CA 1
ATOM 610 C C . ASP A 1 81 ? 5.520 -7.339 -6.996 1.00 94.50 81 ASP A C 1
ATOM 612 O O . ASP A 1 81 ? 6.014 -7.673 -8.081 1.00 94.50 81 ASP A O 1
ATOM 616 N N . LEU A 1 82 ? 5.001 -6.124 -6.808 1.00 94.06 82 LEU A N 1
ATOM 617 C CA . LEU A 1 82 ? 4.997 -5.099 -7.854 1.00 94.06 82 LEU A CA 1
ATOM 618 C C . LEU A 1 82 ? 6.410 -4.650 -8.235 1.00 94.06 82 LEU A C 1
ATOM 620 O O . LEU A 1 82 ? 6.677 -4.433 -9.418 1.00 94.06 82 LEU A O 1
ATOM 624 N N . SER A 1 83 ? 7.343 -4.606 -7.279 1.00 93.38 83 SER A N 1
ATOM 625 C CA . SER A 1 83 ? 8.751 -4.278 -7.550 1.00 93.38 83 SER A CA 1
ATOM 626 C C . SER A 1 83 ? 9.408 -5.257 -8.534 1.00 93.38 83 SER A C 1
ATOM 628 O O . SER A 1 83 ? 10.217 -4.862 -9.375 1.00 93.38 83 SER A O 1
ATOM 630 N N . LYS A 1 84 ? 8.997 -6.534 -8.496 1.00 94.50 84 LYS A N 1
ATOM 631 C CA . LYS A 1 84 ? 9.462 -7.580 -9.421 1.00 94.50 84 LYS A CA 1
ATOM 632 C C . LYS A 1 84 ? 8.824 -7.436 -10.801 1.00 94.50 84 LYS A C 1
ATOM 634 O O . LYS A 1 84 ? 9.469 -7.735 -11.804 1.00 94.50 84 LYS A O 1
ATOM 639 N N . LYS A 1 85 ? 7.559 -7.004 -10.856 1.00 94.50 85 LYS A N 1
ATOM 640 C CA . LYS A 1 85 ? 6.810 -6.793 -12.106 1.00 94.50 85 LYS A CA 1
ATOM 641 C C . LYS A 1 85 ? 7.281 -5.544 -12.856 1.00 94.50 85 LYS A C 1
ATOM 643 O O . LYS A 1 85 ? 7.327 -5.559 -14.085 1.00 94.50 85 LYS A O 1
ATOM 648 N N . TYR A 1 86 ? 7.685 -4.506 -12.125 1.00 94.69 86 TYR A N 1
ATOM 649 C CA . TYR A 1 86 ? 8.107 -3.211 -12.658 1.00 94.69 86 TYR A CA 1
ATOM 650 C C . TYR A 1 86 ? 9.523 -2.825 -12.187 1.00 94.69 86 TYR A C 1
ATOM 652 O O . TYR A 1 86 ? 9.681 -1.851 -11.446 1.00 94.69 86 TYR A O 1
ATOM 660 N N . PRO A 1 87 ? 10.578 -3.542 -12.618 1.00 92.81 87 PRO A N 1
ATOM 661 C CA . PRO A 1 87 ? 11.935 -3.341 -12.102 1.00 92.81 87 PRO A CA 1
ATOM 662 C C . PRO A 1 87 ? 12.500 -1.945 -12.399 1.00 92.81 87 PRO A C 1
ATOM 664 O O . PRO A 1 87 ? 13.194 -1.377 -11.560 1.00 92.81 87 PRO A O 1
ATOM 667 N N . ASP A 1 88 ? 12.163 -1.361 -13.551 1.00 92.31 88 ASP A N 1
ATOM 668 C CA . ASP A 1 88 ? 12.621 -0.016 -13.922 1.00 92.31 88 ASP A CA 1
ATOM 669 C C . ASP A 1 88 ? 11.997 1.066 -13.026 1.00 92.31 88 ASP A C 1
ATOM 671 O O . ASP A 1 88 ? 12.665 2.025 -12.651 1.00 92.31 88 ASP A O 1
ATOM 675 N N . ILE A 1 89 ? 10.730 0.886 -12.632 1.00 93.06 89 ILE A N 1
ATOM 676 C CA . ILE A 1 89 ? 10.048 1.766 -11.674 1.00 93.06 89 ILE A CA 1
ATOM 677 C C . ILE A 1 89 ? 10.645 1.535 -10.282 1.00 93.06 89 ILE A C 1
ATOM 679 O O . ILE A 1 89 ? 11.012 2.484 -9.601 1.00 93.06 89 ILE A O 1
ATOM 683 N N . SER A 1 90 ? 10.845 0.279 -9.876 1.00 92.75 90 SER A N 1
ATOM 684 C CA . SER A 1 90 ? 11.460 -0.059 -8.586 1.00 92.75 90 SER A CA 1
ATOM 685 C C . SER A 1 90 ? 12.889 0.472 -8.418 1.00 92.75 90 SER A C 1
ATOM 687 O O . SER A 1 90 ? 13.351 0.607 -7.285 1.00 92.75 90 SER A O 1
ATOM 689 N N . ALA A 1 91 ? 13.604 0.758 -9.503 1.00 94.00 91 ALA A N 1
ATOM 690 C CA . ALA A 1 91 ? 14.951 1.317 -9.454 1.00 94.00 91 ALA A CA 1
ATOM 691 C C . ALA A 1 91 ? 14.979 2.856 -9.370 1.00 94.00 91 ALA A C 1
ATOM 693 O O . ALA A 1 91 ? 16.034 3.418 -9.074 1.00 94.00 91 ALA A O 1
ATOM 694 N N . ASP A 1 92 ? 13.854 3.539 -9.615 1.00 95.06 92 ASP A N 1
ATOM 695 C CA . ASP A 1 92 ? 13.778 5.000 -9.702 1.00 95.06 92 ASP A CA 1
ATOM 696 C C . ASP A 1 92 ? 12.734 5.575 -8.730 1.00 95.06 92 ASP A C 1
ATOM 698 O O . ASP A 1 92 ? 11.525 5.419 -8.896 1.00 95.06 92 ASP A O 1
ATOM 702 N N . GLU A 1 93 ? 13.209 6.303 -7.718 1.00 94.56 93 GLU A N 1
ATOM 703 C CA . GLU A 1 93 ? 12.359 6.930 -6.698 1.00 94.56 93 GLU A CA 1
ATOM 704 C C . GLU A 1 93 ? 11.373 7.957 -7.289 1.00 94.56 93 GLU A C 1
ATOM 706 O O . GLU A 1 93 ? 10.272 8.140 -6.768 1.00 94.56 93 GLU A O 1
ATOM 711 N N . THR A 1 94 ? 11.736 8.627 -8.385 1.00 95.06 94 THR A N 1
ATOM 712 C CA . THR A 1 94 ? 10.853 9.578 -9.075 1.00 95.06 94 THR A CA 1
ATOM 713 C C . THR A 1 94 ? 9.693 8.842 -9.727 1.00 95.06 94 THR A C 1
ATOM 715 O O . THR A 1 94 ? 8.547 9.271 -9.595 1.00 95.06 94 THR A O 1
ATOM 718 N N . LEU A 1 95 ? 9.971 7.715 -10.390 1.00 94.62 95 LEU A N 1
ATOM 719 C CA . LEU A 1 95 ? 8.927 6.896 -11.006 1.00 94.62 95 LEU A CA 1
ATOM 720 C C . LEU A 1 95 ? 8.032 6.247 -9.948 1.00 94.62 95 LEU A C 1
ATOM 722 O O . LEU A 1 95 ? 6.818 6.232 -10.125 1.00 94.62 95 LEU A O 1
ATOM 726 N N . GLN A 1 96 ? 8.592 5.782 -8.827 1.00 94.62 96 GLN A N 1
ATOM 727 C CA . GLN A 1 96 ? 7.797 5.261 -7.705 1.00 94.62 96 GLN A CA 1
ATOM 728 C C . GLN A 1 96 ? 6.839 6.310 -7.154 1.00 94.62 96 GLN A C 1
ATOM 730 O O . GLN A 1 96 ? 5.655 6.033 -6.988 1.00 94.62 96 GLN A O 1
ATOM 735 N N . LYS A 1 97 ? 7.335 7.528 -6.902 1.00 95.12 97 LYS A N 1
ATOM 736 C CA . LYS A 1 97 ? 6.497 8.635 -6.424 1.00 95.12 97 LYS A CA 1
ATOM 737 C C . LYS A 1 97 ? 5.382 8.959 -7.404 1.00 95.12 97 LYS A C 1
ATOM 739 O O . LYS A 1 97 ? 4.264 9.208 -6.970 1.00 95.12 97 LYS A O 1
ATOM 744 N N . GLU A 1 98 ? 5.672 8.941 -8.700 1.00 95.94 98 GLU A N 1
ATOM 745 C CA . GLU A 1 98 ? 4.667 9.227 -9.718 1.00 95.94 98 GLU A CA 1
ATOM 746 C C . GLU A 1 98 ? 3.605 8.123 -9.807 1.00 95.94 98 GLU A C 1
ATOM 748 O O . GLU A 1 98 ? 2.418 8.435 -9.845 1.00 95.94 98 GLU A O 1
ATOM 753 N N . VAL A 1 99 ? 3.997 6.845 -9.749 1.00 96.25 99 VAL A N 1
ATOM 754 C CA . VAL A 1 99 ? 3.042 5.725 -9.667 1.00 96.25 99 VAL A CA 1
ATOM 755 C C . VAL A 1 99 ? 2.164 5.844 -8.429 1.00 96.25 99 VAL A C 1
ATOM 757 O O . VAL A 1 99 ? 0.947 5.740 -8.545 1.00 96.25 99 VAL A O 1
ATOM 760 N N . MET A 1 100 ? 2.756 6.100 -7.259 1.00 94.56 100 MET A N 1
ATOM 761 C CA . MET A 1 100 ? 1.996 6.247 -6.017 1.00 94.56 100 MET A CA 1
ATOM 762 C C . MET A 1 100 ? 1.063 7.457 -6.061 1.00 94.56 100 MET A C 1
ATOM 764 O O . MET A 1 100 ? -0.074 7.346 -5.625 1.00 94.56 100 MET A O 1
ATOM 768 N N . ARG A 1 101 ? 1.482 8.578 -6.662 1.00 95.88 101 ARG A N 1
ATOM 769 C CA . ARG A 1 101 ? 0.614 9.746 -6.871 1.00 95.88 101 ARG A CA 1
ATOM 770 C C . ARG A 1 101 ? -0.604 9.398 -7.732 1.00 95.88 101 ARG A C 1
ATOM 772 O O . ARG A 1 101 ? -1.717 9.781 -7.390 1.00 95.88 101 ARG A O 1
ATOM 779 N N . ILE A 1 102 ? -0.399 8.686 -8.843 1.00 96.50 102 ILE A N 1
ATOM 780 C CA . ILE A 1 102 ? -1.496 8.250 -9.723 1.00 96.50 102 ILE A CA 1
ATOM 781 C C . ILE A 1 102 ? -2.399 7.249 -8.987 1.00 96.50 102 ILE A C 1
ATOM 783 O O . ILE A 1 102 ? -3.622 7.337 -9.085 1.00 96.50 102 ILE A O 1
ATOM 787 N N . ALA A 1 103 ? -1.817 6.315 -8.231 1.00 95.69 103 ALA A N 1
ATOM 788 C CA . ALA A 1 103 ? -2.569 5.356 -7.431 1.00 95.69 103 ALA A 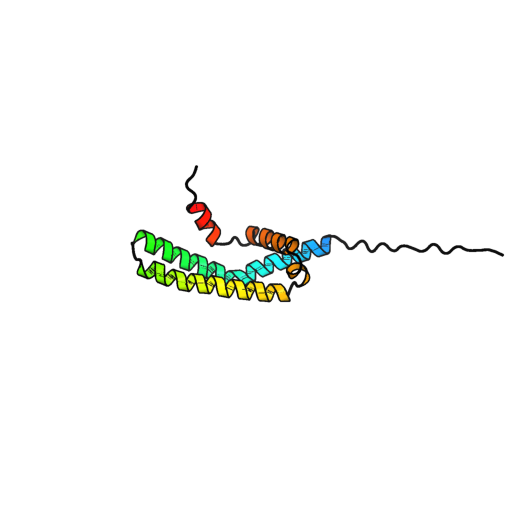CA 1
ATOM 789 C C . ALA A 1 103 ? -3.416 6.063 -6.362 1.00 95.69 103 ALA A C 1
ATOM 791 O O . ALA A 1 103 ? -4.605 5.792 -6.278 1.00 95.69 103 ALA A O 1
ATOM 792 N N . ASP A 1 104 ? -2.870 7.039 -5.632 1.00 94.06 104 ASP A N 1
ATOM 793 C CA . ASP A 1 104 ? -3.606 7.817 -4.625 1.00 94.06 104 ASP A CA 1
ATOM 794 C C . ASP A 1 104 ? -4.812 8.568 -5.225 1.00 94.06 104 ASP A C 1
ATOM 796 O O . ASP A 1 104 ? -5.846 8.716 -4.569 1.00 94.06 104 ASP A O 1
ATOM 800 N N . GLU A 1 105 ? -4.711 9.022 -6.480 1.00 94.88 105 GLU A N 1
ATOM 801 C CA . GLU A 1 105 ? -5.823 9.640 -7.216 1.00 94.88 105 GLU A CA 1
ATOM 802 C C . GLU A 1 105 ? -6.898 8.620 -7.631 1.00 94.88 105 GLU A C 1
ATOM 804 O O . GLU A 1 105 ? -8.088 8.947 -7.634 1.00 94.88 105 GLU A O 1
ATOM 809 N N . LYS A 1 106 ? -6.501 7.390 -7.979 1.00 95.56 106 LYS A N 1
ATOM 810 C CA . LYS A 1 106 ? -7.401 6.325 -8.460 1.00 95.56 106 LYS A CA 1
ATOM 811 C C . LYS A 1 106 ? -8.055 5.525 -7.331 1.00 95.56 106 LYS A C 1
ATOM 813 O O . LYS A 1 106 ? -9.247 5.226 -7.394 1.00 95.56 106 LYS A O 1
ATOM 818 N N . CYS A 1 107 ? -7.277 5.161 -6.323 1.00 94.38 107 CYS A N 1
ATOM 819 C CA . CYS A 1 107 ? -7.635 4.311 -5.197 1.00 94.38 107 CYS A CA 1
ATOM 820 C C . CYS A 1 107 ? -7.072 4.925 -3.901 1.00 94.38 107 CYS A C 1
ATOM 822 O O . CYS A 1 107 ? -6.011 4.534 -3.422 1.00 94.38 107 CYS A O 1
ATOM 824 N N . PRO A 1 108 ? -7.763 5.912 -3.313 1.00 92.19 108 PRO A N 1
ATOM 825 C CA . PRO A 1 108 ? -7.220 6.677 -2.199 1.00 92.19 108 PRO A CA 1
ATOM 826 C C . PRO A 1 108 ? -7.014 5.815 -0.951 1.00 92.19 108 PRO A C 1
ATOM 828 O O . PRO A 1 108 ? -7.918 5.088 -0.530 1.00 92.19 108 PRO A O 1
ATOM 831 N N . ASN A 1 109 ? -5.855 5.978 -0.307 1.00 90.38 109 ASN A N 1
ATOM 832 C CA . ASN A 1 109 ? -5.538 5.308 0.950 1.00 90.38 109 ASN A CA 1
ATOM 833 C C . ASN A 1 109 ? -6.580 5.656 2.038 1.00 90.38 109 ASN A C 1
ATOM 835 O O . ASN A 1 109 ? -6.705 6.824 2.431 1.00 90.38 109 ASN A O 1
ATOM 839 N N . PRO A 1 110 ? -7.309 4.667 2.587 1.00 88.38 110 PRO A N 1
ATOM 840 C CA . PRO A 1 110 ? -8.356 4.914 3.574 1.00 88.38 110 PRO A CA 1
ATOM 841 C C . PRO A 1 110 ? -7.837 5.536 4.878 1.00 88.38 110 PRO A C 1
ATOM 843 O O . PRO A 1 110 ? -8.596 6.212 5.576 1.00 88.38 110 PRO A O 1
ATOM 846 N N . LEU A 1 111 ? -6.548 5.375 5.193 1.00 83.88 111 LEU A N 1
ATOM 847 C CA . LEU A 1 111 ? -5.927 5.937 6.394 1.00 83.88 111 LEU A CA 1
ATOM 848 C C . LEU A 1 111 ? -5.702 7.455 6.302 1.00 83.88 111 LEU A C 1
ATOM 850 O O . LEU A 1 111 ? -5.720 8.141 7.327 1.00 83.88 111 LEU A O 1
ATOM 854 N N . GLU A 1 112 ? -5.564 8.020 5.099 1.00 82.44 112 GLU A N 1
ATOM 855 C CA . GLU A 1 112 ? -5.376 9.471 4.914 1.00 82.44 112 GLU A CA 1
ATOM 856 C C . GLU A 1 112 ? -6.630 10.277 5.312 1.00 82.44 112 GLU A C 1
ATOM 858 O O . GLU A 1 112 ? -6.539 11.434 5.748 1.00 82.44 112 GLU A O 1
ATOM 863 N N . LYS A 1 113 ? -7.812 9.641 5.277 1.00 71.06 113 LYS A N 1
ATOM 864 C CA . LYS A 1 113 ? -9.072 10.224 5.771 1.00 71.06 113 LYS A CA 1
ATOM 865 C C . LYS A 1 113 ? -8.988 10.575 7.267 1.00 71.06 113 LYS A C 1
ATOM 867 O O . LYS A 1 113 ? -9.552 11.580 7.696 1.00 71.06 113 LYS A O 1
ATOM 872 N N . LEU A 1 114 ? -8.249 9.799 8.065 1.00 64.44 114 LEU A N 1
ATOM 873 C CA . LEU A 1 114 ? -8.096 10.031 9.510 1.00 64.44 114 LEU A CA 1
ATOM 874 C C . LEU A 1 114 ? -7.124 11.157 9.821 1.00 64.44 114 LEU A C 1
ATOM 876 O O . LEU A 1 114 ? -7.373 11.974 10.705 1.00 64.44 114 LEU A O 1
ATOM 880 N N . LYS A 1 115 ? -6.013 11.209 9.084 1.00 60.62 115 LYS A N 1
ATOM 881 C CA . LYS A 1 115 ? -5.010 12.263 9.231 1.00 60.62 115 LYS A CA 1
ATOM 882 C C . LYS A 1 115 ? -5.651 13.632 9.008 1.00 60.62 115 LYS A C 1
ATOM 884 O O . LYS A 1 115 ? -5.462 14.536 9.817 1.00 60.62 115 LYS A O 1
ATOM 889 N N . SER A 1 116 ? -6.520 13.721 8.003 1.00 53.59 116 SER A N 1
ATOM 890 C CA . SER A 1 116 ? -7.328 14.908 7.706 1.00 53.59 116 SER A CA 1
ATOM 891 C C . SER A 1 116 ? -8.374 15.231 8.787 1.00 53.59 116 SER A C 1
ATOM 893 O O . SER A 1 116 ? -8.606 16.402 9.069 1.00 53.59 116 SER A O 1
ATOM 895 N N . ALA A 1 117 ? -8.978 14.226 9.434 1.00 52.38 117 ALA A N 1
ATOM 896 C CA . ALA A 1 117 ? -9.940 14.423 10.528 1.00 52.38 117 ALA A CA 1
ATOM 897 C C . ALA A 1 117 ? -9.283 14.798 11.875 1.00 52.38 117 ALA A C 1
ATOM 899 O O . ALA A 1 117 ? -9.939 15.360 12.749 1.00 52.38 117 ALA A O 1
ATOM 900 N N . SER A 1 118 ? -7.992 14.494 12.046 1.00 45.41 118 SER A N 1
ATOM 901 C CA . SER A 1 118 ? -7.209 14.802 13.252 1.00 45.41 118 SER A CA 1
ATOM 902 C C . SER A 1 118 ? -6.529 16.178 13.244 1.00 45.41 118 SER A C 1
ATOM 904 O O . SER A 1 118 ? -5.978 16.584 14.266 1.00 45.41 118 SER A O 1
ATOM 906 N N . ALA A 1 119 ? -6.564 16.910 12.125 1.00 41.12 119 ALA A N 1
ATOM 907 C CA . ALA A 1 119 ? -6.051 18.273 12.054 1.00 41.12 119 ALA A CA 1
ATOM 908 C C . ALA A 1 119 ? -7.099 19.251 12.624 1.00 41.12 119 ALA A C 1
ATOM 910 O O . ALA A 1 119 ? -8.131 19.462 11.981 1.00 41.12 119 ALA A O 1
ATOM 911 N N . PRO A 1 120 ? -6.887 19.875 13.802 1.00 42.12 120 PRO A N 1
ATOM 912 C CA . PRO A 1 120 ? -7.708 21.012 14.184 1.00 42.12 120 PRO A CA 1
ATOM 913 C C . PRO A 1 120 ? -7.505 22.101 13.129 1.00 42.12 120 PRO A C 1
ATOM 915 O O . PRO A 1 120 ? -6.371 22.483 12.833 1.00 42.12 120 PRO A O 1
ATOM 918 N N . SER A 1 121 ? -8.610 22.579 12.556 1.00 42.09 121 SER A N 1
ATOM 919 C CA . SER A 1 121 ? -8.650 23.822 11.790 1.00 42.09 121 SER A CA 1
ATOM 920 C C . SER A 1 121 ? -7.884 24.892 12.570 1.00 42.09 121 SER A C 1
ATOM 922 O O . SER A 1 121 ? -8.323 25.283 13.656 1.00 42.09 121 SER A O 1
ATOM 924 N N . SER A 1 122 ? -6.713 25.276 12.062 1.00 39.72 122 SER A N 1
ATOM 925 C CA . SER A 1 122 ? -5.963 26.431 12.561 1.00 39.72 122 SER A CA 1
ATOM 926 C C . SER A 1 122 ? -6.633 27.720 12.111 1.00 39.72 122 SER A C 1
ATOM 928 O O . SER A 1 122 ? -7.164 27.729 10.977 1.00 39.72 122 SER A O 1
#

Secondary structure (DSSP, 8-state):
----------------THHHHHHHHHHHHHHHHHHHHHHHHHHHHHHHHHHHHHHT-HHHHHHHHHHHHHHHHHHHHHHHHHHHH-HHHHT-HHHHHHHHHHHHHHS--TTHHHHHHTS---

Organism: NCBI:txid1903952

Radius of gyration: 23.68 Å; chains: 1; bounding box: 57×35×84 Å

Foldseek 3Di:
DDDDDDPPPPPPPPPDCVVLVVVLLVLLVLLQVQLVVLQVLVVVLVVQCVVCVVVVPVVSVVVSVVSNVVSVVSSVVSVVVSCVVCVVCVVDPVSVVSSVVSNCVVHNRPVVVVVVVPDDDD

pLDDT: mean 82.63, std 18.03, range [37.69, 97.69]

Sequence (122 aa):
MNRYIFPATVLALVLSPHLFAANLEAAADDVCVCLEGPYQHAEETLALVNEALQSGDMSKILASQDEMMRVMNTSELCIEDLSKKYPDISADETLQKEVMRIADEKCPNPLEKLKSASAPSS